Protein AF-A0A949I669-F1 (afdb_monomer_lite)

Secondary structure (DSSP, 8-state):
---SS-EEEEEEE-TTS-EEEEEEEEETTEEEEEETTEEEEESS-TTEEEEEEEEEEEEETTEEEEEEEEEEEEEETTEEEEEEEEEEEEE----

pLDDT: mean 89.46, std 10.63, range [41.78, 97.12]

Foldseek 3Di:
DWDVVDKDKDWDADPVRHIKIWIWTDDPQFIWIDINNHTPGTPDDPQKGWPGWTWDWDDDPQWIKIKIWTKMWGDDPNDIDIDIDIDIGIDDDDD

Structure (mmCIF, N/CA/C/O backbone):
data_AF-A0A949I669-F1
#
_entry.id   AF-A0A949I669-F1
#
loop_
_atom_site.group_PDB
_atom_site.id
_atom_site.type_symbol
_atom_site.label_atom_id
_atom_site.label_alt_id
_atom_site.label_comp_id
_atom_site.label_asym_id
_atom_site.label_entity_id
_atom_site.label_seq_id
_atom_site.pdbx_PDB_ins_code
_atom_site.Cartn_x
_atom_site.Cartn_y
_atom_site.Cartn_z
_atom_site.occupancy
_atom_site.B_iso_or_equiv
_atom_site.auth_seq_id
_atom_site.auth_comp_id
_atom_site.auth_asym_id
_atom_site.auth_atom_id
_atom_site.pdbx_PDB_model_num
ATOM 1 N N . LEU A 1 1 ? 5.533 -4.995 12.600 1.00 47.47 1 LEU A N 1
ATOM 2 C CA . LEU A 1 1 ? 5.008 -3.698 12.101 1.00 47.47 1 LEU A CA 1
ATOM 3 C C . LEU A 1 1 ? 6.150 -2.953 11.419 1.00 47.47 1 LEU A C 1
ATOM 5 O O . LEU A 1 1 ? 7.226 -2.921 11.996 1.00 47.47 1 LEU A O 1
ATOM 9 N N . GLY A 1 2 ? 5.949 -2.416 10.209 1.00 61.28 2 GLY A N 1
ATOM 10 C CA . GLY A 1 2 ? 7.034 -1.803 9.415 1.00 61.28 2 GLY A CA 1
ATOM 11 C C . GLY A 1 2 ? 7.624 -2.685 8.304 1.00 61.28 2 GLY A C 1
ATOM 12 O O . GLY A 1 2 ? 8.769 -2.482 7.923 1.00 61.28 2 GLY A O 1
ATOM 13 N N . VAL A 1 3 ? 6.874 -3.675 7.813 1.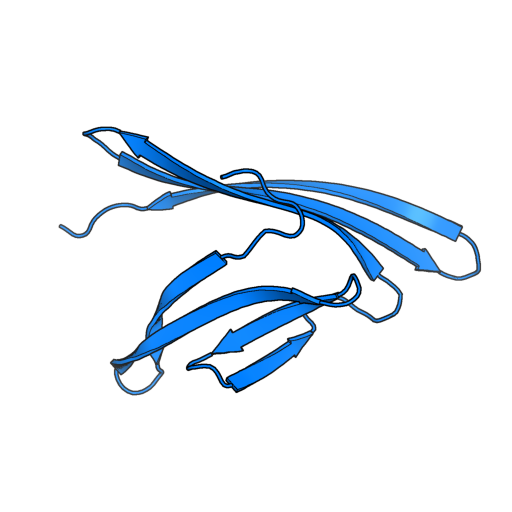00 69.25 3 VAL A N 1
ATOM 14 C CA . VAL A 1 3 ? 7.332 -4.599 6.761 1.00 69.25 3 VAL A CA 1
ATOM 15 C C . VAL A 1 3 ? 7.026 -3.999 5.387 1.00 69.25 3 VAL A C 1
ATOM 17 O O . VAL A 1 3 ? 5.974 -3.382 5.222 1.00 69.25 3 VAL A O 1
ATOM 20 N N . ASN A 1 4 ? 7.939 -4.175 4.430 1.00 78.38 4 ASN A N 1
ATOM 21 C CA . ASN A 1 4 ? 7.754 -3.829 3.022 1.00 78.38 4 ASN A CA 1
ATOM 22 C C . ASN A 1 4 ? 7.838 -5.120 2.176 1.00 78.38 4 ASN A C 1
ATOM 24 O O . ASN A 1 4 ? 8.865 -5.796 2.253 1.00 78.38 4 ASN A O 1
ATOM 28 N N . PRO A 1 5 ? 6.814 -5.461 1.374 1.00 79.88 5 PRO A N 1
ATOM 29 C CA . PRO A 1 5 ? 5.537 -4.763 1.286 1.00 79.88 5 PRO A CA 1
ATOM 30 C C . PRO A 1 5 ? 4.653 -4.991 2.516 1.00 79.88 5 PRO A C 1
ATOM 32 O O . PRO A 1 5 ? 4.557 -6.089 3.061 1.00 79.88 5 PRO A O 1
ATOM 35 N N . GLY A 1 6 ? 3.992 -3.923 2.943 1.00 86.94 6 GLY A N 1
ATOM 36 C CA . GLY A 1 6 ? 2.965 -3.942 3.967 1.00 86.94 6 GLY A CA 1
ATOM 37 C C . GLY A 1 6 ? 1.641 -4.472 3.422 1.00 86.94 6 GLY A C 1
ATOM 38 O O . GLY A 1 6 ? 1.432 -4.593 2.214 1.00 86.94 6 GLY A O 1
ATOM 39 N N . ARG A 1 7 ? 0.719 -4.762 4.337 1.00 91.69 7 ARG A N 1
ATOM 40 C CA . ARG A 1 7 ? -0.651 -5.176 4.032 1.00 91.69 7 ARG A CA 1
ATOM 41 C C . ARG A 1 7 ? -1.588 -4.414 4.957 1.00 91.69 7 ARG A C 1
ATOM 43 O O . ARG A 1 7 ? -1.313 -4.326 6.154 1.00 91.69 7 ARG A O 1
ATOM 50 N N . LEU A 1 8 ? -2.655 -3.846 4.405 1.00 91.44 8 LEU A N 1
ATOM 51 C CA . LEU A 1 8 ? -3.699 -3.172 5.172 1.00 91.44 8 LEU A CA 1
ATOM 52 C C . LEU A 1 8 ? -5.022 -3.873 4.914 1.00 91.44 8 LEU A C 1
ATOM 54 O O . LEU A 1 8 ? -5.522 -3.823 3.797 1.00 91.44 8 LEU A O 1
ATOM 58 N N . THR A 1 9 ? -5.590 -4.475 5.951 1.00 92.38 9 THR A N 1
ATOM 59 C CA . THR A 1 9 ? -6.929 -5.063 5.912 1.00 92.38 9 T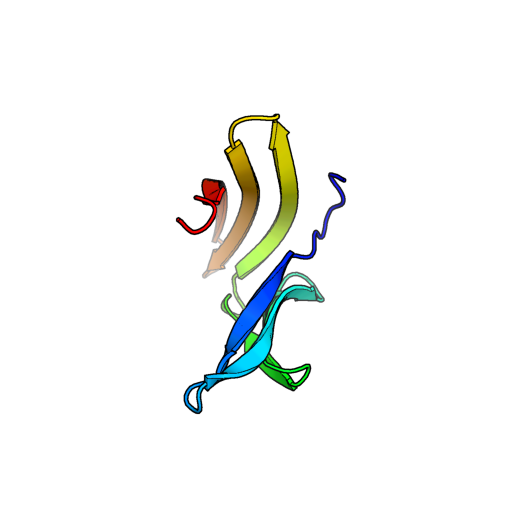HR A CA 1
ATOM 60 C C . THR A 1 9 ? -7.850 -4.219 6.781 1.00 92.38 9 THR A C 1
ATOM 62 O O . THR A 1 9 ? -7.551 -3.971 7.949 1.00 92.38 9 THR A O 1
ATOM 65 N N . LEU A 1 10 ? -8.950 -3.759 6.198 1.00 89.81 10 LEU A N 1
ATOM 66 C CA . LEU A 1 10 ? -9.997 -2.990 6.852 1.00 89.81 10 LEU A CA 1
ATOM 67 C C . LEU A 1 10 ? -11.247 -3.856 6.964 1.00 89.81 10 LEU A C 1
ATOM 69 O O . LEU A 1 10 ? -11.656 -4.483 5.988 1.00 89.81 10 LEU A O 1
ATOM 73 N N . LEU A 1 11 ? -11.856 -3.864 8.145 1.00 90.31 11 LEU A N 1
ATOM 74 C CA . LEU A 1 11 ? -13.189 -4.423 8.346 1.00 90.31 11 LEU A CA 1
ATOM 75 C C . LEU A 1 11 ? -14.208 -3.357 7.941 1.00 90.31 11 LEU A C 1
ATOM 77 O O . LEU A 1 11 ? -14.101 -2.209 8.374 1.00 90.31 11 LEU A O 1
ATOM 81 N N . THR A 1 12 ? -15.161 -3.718 7.090 1.00 89.94 12 THR A N 1
ATOM 82 C CA . THR A 1 12 ? -16.188 -2.800 6.587 1.00 89.94 12 THR A CA 1
ATOM 83 C C . THR A 1 12 ? -17.480 -3.561 6.308 1.00 89.94 12 THR A C 1
ATOM 85 O O . THR A 1 12 ? -17.577 -4.756 6.574 1.00 89.94 12 THR A O 1
ATOM 88 N N . LYS A 1 13 ? -18.480 -2.864 5.780 1.00 91.12 13 LYS A N 1
ATOM 89 C CA . LYS A 1 13 ? -19.695 -3.454 5.228 1.00 91.12 13 LYS A CA 1
ATOM 90 C C . LYS A 1 13 ? -19.712 -3.311 3.709 1.00 91.12 13 LYS A C 1
ATOM 92 O O . LYS A 1 13 ? -19.166 -2.337 3.188 1.00 91.12 13 LYS A O 1
ATOM 97 N N . ASP A 1 14 ? -20.305 -4.281 3.026 1.00 88.56 14 ASP A N 1
ATOM 98 C CA . ASP A 1 14 ? -20.562 -4.212 1.589 1.00 88.56 14 ASP A CA 1
ATOM 99 C C . ASP A 1 14 ? -21.798 -3.342 1.277 1.00 88.56 14 ASP A C 1
ATOM 101 O O . ASP A 1 14 ? -22.426 -2.766 2.171 1.00 88.56 14 ASP A O 1
ATOM 105 N N . LEU A 1 15 ? -22.171 -3.256 -0.005 1.00 86.69 15 LEU A N 1
ATOM 106 C CA . LEU A 1 15 ? -23.343 -2.492 -0.458 1.00 86.69 15 LEU A CA 1
ATOM 107 C C . LEU A 1 15 ? -24.676 -2.988 0.133 1.00 86.69 15 LEU A C 1
ATOM 109 O O . LEU A 1 15 ? -25.642 -2.230 0.163 1.00 86.69 15 LEU A O 1
ATOM 113 N N . SER A 1 16 ? -24.738 -4.239 0.594 1.00 91.12 16 SER A N 1
ATOM 114 C CA . SER A 1 16 ? -25.910 -4.835 1.242 1.00 91.12 16 SER A CA 1
ATOM 115 C C . SER A 1 16 ? -25.902 -4.685 2.770 1.00 91.12 16 SER A C 1
ATOM 117 O O . SER A 1 16 ? -26.878 -5.037 3.432 1.00 91.12 16 SER A O 1
ATOM 119 N N . GLY A 1 17 ? -24.825 -4.136 3.342 1.00 89.69 17 GLY A N 1
ATOM 120 C CA . GLY A 1 17 ? -24.645 -3.977 4.784 1.00 89.69 17 GLY A CA 1
ATOM 121 C C . GLY A 1 17 ? -24.063 -5.208 5.487 1.00 89.69 17 GLY A C 1
ATOM 122 O O . GLY A 1 17 ? -23.928 -5.187 6.719 1.00 89.69 17 GLY A O 1
ATOM 123 N N . ALA A 1 18 ? -23.708 -6.257 4.739 1.00 93.38 18 ALA A N 1
ATOM 124 C CA . ALA A 1 18 ? -23.063 -7.449 5.272 1.00 93.38 18 ALA A CA 1
ATOM 125 C C . ALA A 1 18 ? -21.590 -7.170 5.581 1.00 93.38 18 ALA A C 1
ATOM 127 O O . ALA A 1 18 ? -20.928 -6.397 4.886 1.00 93.38 18 ALA A O 1
ATOM 128 N N . ASP A 1 19 ? -21.077 -7.785 6.644 1.00 94.94 19 ASP A N 1
ATOM 129 C CA . ASP A 1 19 ? -19.689 -7.590 7.048 1.00 94.94 19 ASP A CA 1
ATOM 130 C C . ASP A 1 19 ? -18.744 -8.189 6.002 1.00 94.94 19 ASP A C 1
ATOM 132 O O . ASP A 1 19 ? -18.875 -9.338 5.581 1.00 94.94 19 ASP A O 1
ATOM 136 N N . THR A 1 20 ? -17.765 -7.393 5.594 1.00 95.31 20 THR A N 1
ATOM 137 C CA . THR A 1 20 ? -16.755 -7.764 4.612 1.00 95.31 20 THR A CA 1
ATOM 138 C C . THR A 1 20 ? -15.401 -7.184 5.005 1.00 95.31 20 THR A C 1
ATOM 140 O O . THR A 1 20 ? -15.239 -6.467 5.998 1.00 95.31 20 THR A O 1
ATOM 143 N N . THR A 1 21 ? -14.390 -7.507 4.212 1.00 95.25 21 THR A N 1
ATOM 144 C CA . THR A 1 21 ? -13.048 -6.958 4.370 1.00 95.25 21 THR A CA 1
ATOM 145 C C . THR A 1 21 ? -12.592 -6.321 3.077 1.00 95.25 21 THR A C 1
ATOM 147 O O . THR A 1 21 ? -12.814 -6.874 2.003 1.00 95.25 21 THR A O 1
ATOM 150 N N . VAL A 1 22 ? -11.930 -5.175 3.187 1.00 94.50 22 VAL A N 1
ATOM 151 C CA . VAL A 1 22 ? -11.204 -4.558 2.077 1.00 94.50 22 VAL A CA 1
ATOM 152 C C . VAL A 1 22 ? -9.726 -4.620 2.394 1.00 94.50 22 VAL A C 1
ATOM 154 O O . VAL A 1 22 ? -9.289 -4.226 3.474 1.00 94.50 22 VAL A O 1
ATOM 157 N N . GLU A 1 23 ? -8.941 -5.119 1.453 1.00 95.06 23 GLU A N 1
ATOM 158 C CA . GLU A 1 23 ? -7.520 -5.338 1.647 1.00 95.06 23 GLU A CA 1
ATOM 159 C C . GLU A 1 23 ? -6.691 -4.666 0.559 1.00 95.06 23 GLU A C 1
ATOM 161 O O . GLU A 1 23 ? -6.917 -4.882 -0.628 1.00 95.06 23 GLU A O 1
ATOM 166 N N . PHE A 1 24 ? -5.672 -3.923 0.984 1.00 94.75 24 PHE A N 1
ATOM 167 C CA . PHE A 1 24 ? -4.646 -3.331 0.1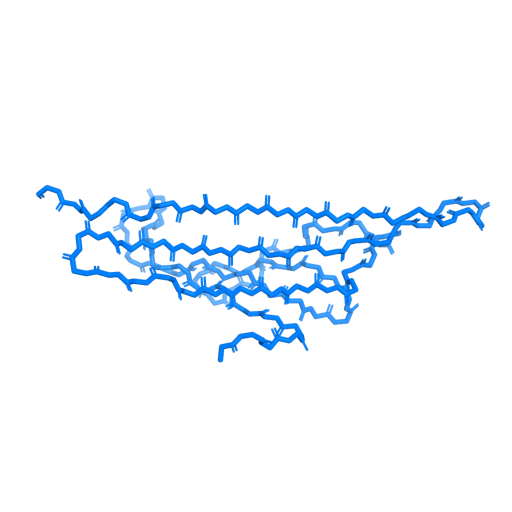38 1.00 94.75 24 PHE A CA 1
ATOM 168 C C . PHE A 1 24 ? -3.330 -4.081 0.329 1.00 94.75 24 PHE A C 1
ATOM 170 O O . PHE A 1 24 ? -2.829 -4.216 1.452 1.00 94.75 24 PHE A O 1
ATOM 177 N N . TYR A 1 25 ? -2.756 -4.550 -0.772 1.00 95.06 25 TYR A N 1
ATOM 178 C CA . TYR A 1 25 ? -1.541 -5.358 -0.762 1.00 95.06 25 TYR A CA 1
ATOM 179 C C . TYR A 1 25 ? -0.709 -5.103 -2.015 1.00 95.06 25 TYR A C 1
ATOM 181 O O . TYR A 1 25 ? -1.232 -4.701 -3.053 1.00 95.06 25 TYR A O 1
ATOM 189 N N . VAL A 1 26 ? 0.598 -5.334 -1.922 1.00 95.31 26 VAL A N 1
ATOM 190 C CA . VAL A 1 26 ? 1.494 -5.266 -3.080 1.00 95.31 26 VAL A CA 1
ATOM 191 C C . VAL A 1 26 ? 1.847 -6.676 -3.513 1.00 95.31 26 VAL A C 1
ATOM 193 O O . VAL A 1 26 ? 2.274 -7.496 -2.705 1.00 95.31 26 VAL A O 1
ATOM 196 N N . GLU A 1 27 ? 1.713 -6.933 -4.805 1.00 94.25 27 GLU A N 1
ATOM 197 C CA . GLU A 1 27 ? 2.118 -8.184 -5.432 1.00 94.25 27 GLU A CA 1
ATOM 198 C C . GLU A 1 27 ? 2.892 -7.854 -6.706 1.00 94.25 27 GLU A C 1
ATOM 200 O O . GLU A 1 27 ? 2.404 -7.097 -7.547 1.00 94.25 27 GLU A O 1
ATOM 205 N N . ASN A 1 28 ? 4.111 -8.385 -6.836 1.00 92.06 28 ASN A N 1
ATOM 206 C CA . ASN A 1 28 ? 4.996 -8.138 -7.982 1.00 92.06 28 ASN A CA 1
ATOM 207 C C . ASN A 1 28 ? 5.158 -6.638 -8.311 1.00 92.06 28 ASN A C 1
ATOM 209 O O . ASN A 1 28 ? 5.082 -6.227 -9.466 1.00 92.06 28 ASN A O 1
ATOM 213 N N . GLY A 1 29 ? 5.309 -5.796 -7.281 1.00 93.19 29 GLY A N 1
ATOM 214 C CA . GLY A 1 29 ? 5.455 -4.344 -7.434 1.00 93.19 29 GLY A CA 1
ATOM 215 C C . GLY A 1 29 ? 4.178 -3.605 -7.852 1.00 93.19 29 GLY A C 1
ATOM 216 O O . GLY A 1 29 ? 4.237 -2.410 -8.107 1.00 93.19 29 GLY A O 1
ATOM 217 N N . THR A 1 30 ? 3.023 -4.268 -7.907 1.00 95.62 30 THR A N 1
ATOM 218 C CA . THR A 1 30 ? 1.731 -3.646 -8.232 1.00 95.62 30 THR A CA 1
ATOM 219 C C . THR A 1 30 ? 0.893 -3.518 -6.966 1.00 95.62 30 THR A C 1
ATOM 221 O O . THR A 1 30 ? 0.727 -4.506 -6.250 1.00 95.62 30 THR A O 1
ATOM 224 N N . LEU A 1 31 ? 0.341 -2.330 -6.690 1.00 96.06 31 LEU A N 1
ATOM 225 C CA . LEU A 1 31 ? -0.630 -2.172 -5.603 1.00 96.06 31 LEU A CA 1
ATOM 226 C C . LEU A 1 31 ? -1.972 -2.741 -6.061 1.00 96.06 31 LEU A C 1
ATOM 228 O O . LEU A 1 31 ? -2.467 -2.370 -7.125 1.00 96.06 31 LEU A O 1
ATOM 232 N N . LYS A 1 32 ? -2.563 -3.626 -5.267 1.00 96.81 32 LYS A N 1
ATOM 233 C CA . LYS A 1 32 ? -3.816 -4.315 -5.570 1.00 96.81 32 LYS A CA 1
ATOM 234 C C . LYS A 1 32 ? -4.805 -4.185 -4.424 1.00 96.81 32 LYS A C 1
ATOM 236 O O . LYS A 1 32 ? -4.425 -3.900 -3.286 1.00 96.81 32 LYS A O 1
ATOM 241 N N . ILE A 1 33 ? -6.069 -4.412 -4.762 1.00 96.50 33 ILE A N 1
ATOM 242 C CA . ILE A 1 33 ? -7.188 -4.406 -3.827 1.00 96.50 33 ILE A CA 1
ATOM 243 C C . ILE A 1 33 ? -7.958 -5.729 -3.888 1.00 96.50 33 ILE A C 1
ATOM 245 O O . ILE A 1 33 ? -8.178 -6.291 -4.965 1.00 96.50 33 ILE A O 1
ATOM 249 N N . LYS A 1 34 ? -8.356 -6.223 -2.717 1.00 96.06 34 LYS A N 1
ATOM 250 C CA . LYS A 1 34 ? -9.318 -7.313 -2.540 1.00 96.06 34 LYS A CA 1
ATOM 251 C C . LYS A 1 34 ? -10.521 -6.823 -1.748 1.00 96.06 34 LYS A C 1
ATOM 253 O O . LYS A 1 34 ? -10.358 -6.007 -0.844 1.00 96.06 34 LYS A O 1
ATOM 258 N N . GLU A 1 35 ? -11.688 -7.370 -2.047 1.00 94.38 35 GLU A N 1
ATOM 259 C CA . GLU A 1 35 ? -12.912 -7.181 -1.271 1.00 94.38 35 GLU A CA 1
ATOM 260 C C . GLU A 1 35 ? -13.542 -8.548 -0.998 1.00 94.38 35 GLU A C 1
ATOM 262 O O . GLU A 1 35 ? -13.639 -9.378 -1.900 1.00 94.38 35 GLU A O 1
ATOM 267 N N . GLY A 1 36 ? -13.879 -8.839 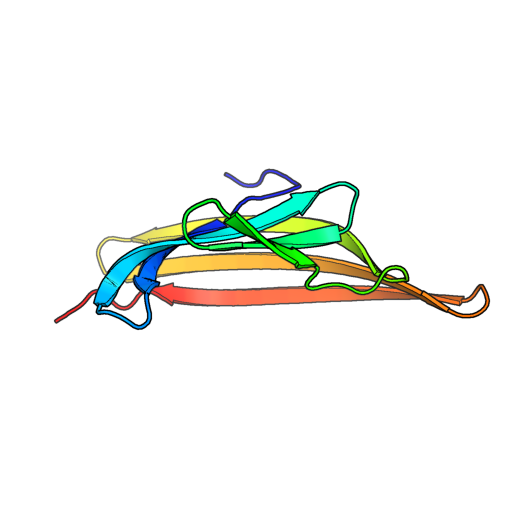0.260 1.00 92.56 36 GLY A N 1
ATOM 268 C CA . GLY A 1 36 ? -14.422 -10.146 0.652 1.00 92.56 36 GLY A CA 1
ATOM 269 C C . GLY A 1 36 ? -13.507 -11.329 0.297 1.00 92.56 36 GLY A C 1
ATOM 270 O O . GLY A 1 36 ? -13.978 -12.443 0.098 1.00 92.56 36 GLY A O 1
ATOM 271 N N . GLY A 1 37 ? -12.198 -11.089 0.155 1.00 90.56 37 GLY A N 1
ATOM 272 C CA . GLY A 1 37 ? -11.214 -12.076 -0.306 1.00 90.56 37 GLY A CA 1
ATOM 273 C C . GLY A 1 37 ? -11.082 -12.214 -1.831 1.00 90.56 37 GLY A C 1
ATOM 274 O O . GLY A 1 37 ? -10.102 -12.805 -2.291 1.00 90.56 37 GLY A O 1
ATOM 275 N N . ALA A 1 38 ? -11.986 -11.628 -2.620 1.00 93.62 38 ALA A N 1
ATOM 276 C CA . ALA A 1 38 ? -11.922 -11.611 -4.079 1.00 93.62 38 ALA A CA 1
ATOM 277 C C . ALA A 1 38 ? -11.034 -10.466 -4.589 1.00 93.62 38 ALA A C 1
ATOM 279 O O . ALA A 1 38 ? -11.102 -9.342 -4.096 1.00 93.62 38 ALA A O 1
ATOM 280 N N . THR A 1 39 ? -10.179 -10.737 -5.579 1.00 93.81 39 THR A N 1
ATOM 281 C CA . THR A 1 39 ? -9.310 -9.715 -6.186 1.00 93.81 39 THR A CA 1
ATOM 282 C C . THR A 1 39 ? -10.136 -8.766 -7.046 1.00 93.81 39 THR A C 1
ATOM 284 O O . THR A 1 39 ? -10.731 -9.195 -8.030 1.00 93.81 39 THR A O 1
ATOM 287 N N . MET A 1 40 ? -10.102 -7.474 -6.718 1.00 94.25 40 MET A N 1
ATOM 288 C CA . MET A 1 40 ? -10.856 -6.435 -7.429 1.00 94.25 40 MET A CA 1
ATOM 289 C C . MET A 1 40 ? -10.031 -5.757 -8.530 1.00 94.25 40 MET A C 1
ATOM 291 O O . MET A 1 40 ? -10.588 -5.168 -9.450 1.00 94.25 40 MET A O 1
ATOM 295 N N . GLY A 1 41 ? -8.699 -5.863 -8.468 1.00 94.12 41 GLY A N 1
ATOM 296 C CA . GLY A 1 41 ? -7.801 -5.392 -9.522 1.00 94.12 41 GLY A CA 1
ATOM 297 C C . GLY A 1 41 ? -6.578 -4.641 -9.006 1.00 94.12 41 GLY A C 1
ATOM 298 O O . GLY A 1 41 ? -6.252 -4.666 -7.816 1.00 94.12 41 GLY A O 1
ATOM 299 N N . ALA A 1 42 ? -5.877 -3.995 -9.938 1.00 96.25 42 ALA A N 1
ATOM 300 C CA . ALA A 1 42 ? -4.708 -3.167 -9.665 1.00 96.25 42 ALA A CA 1
ATOM 301 C C . ALA A 1 42 ? -5.097 -1.691 -9.489 1.00 96.25 42 ALA A C 1
ATOM 303 O O . ALA A 1 42 ? -5.921 -1.166 -10.232 1.00 96.25 42 ALA A O 1
ATOM 304 N N . LEU A 1 43 ? -4.457 -1.021 -8.531 1.00 95.31 43 LEU A N 1
ATOM 305 C CA . LEU A 1 43 ? -4.578 0.419 -8.276 1.00 95.31 43 LEU A CA 1
ATOM 306 C C . LEU A 1 43 ? -3.445 1.232 -8.922 1.00 95.31 43 LEU A C 1
ATOM 308 O O . LEU A 1 43 ? -3.491 2.460 -8.936 1.00 95.31 43 LEU A O 1
ATOM 312 N N . THR A 1 44 ? -2.416 0.565 -9.448 1.00 94.81 44 THR A N 1
ATOM 313 C CA . THR A 1 44 ? -1.319 1.179 -10.207 1.00 94.81 44 THR A CA 1
ATOM 314 C C . THR A 1 44 ? -1.335 0.687 -11.649 1.00 94.81 44 THR A C 1
ATOM 316 O O . THR A 1 44 ? -1.699 -0.457 -11.918 1.00 94.81 44 THR A O 1
ATOM 319 N N . SER A 1 45 ? -0.919 1.538 -12.590 1.00 94.00 45 SER A N 1
ATOM 320 C CA . SER A 1 45 ? -0.729 1.120 -13.981 1.00 94.00 45 SER A CA 1
ATOM 321 C C . SER A 1 45 ? 0.496 0.209 -14.126 1.00 94.00 45 SER A C 1
ATOM 323 O O . SER A 1 45 ? 1.381 0.197 -13.273 1.00 94.00 45 SER A O 1
ATOM 325 N N . SER A 1 46 ? 0.592 -0.515 -15.245 1.00 92.50 46 SER A N 1
ATOM 326 C CA . SER A 1 46 ? 1.737 -1.391 -15.548 1.00 92.50 46 SER A CA 1
ATOM 327 C C . SER A 1 46 ? 3.073 -0.649 -15.668 1.00 92.50 46 SER A C 1
ATOM 329 O O . SER A 1 46 ? 4.130 -1.246 -15.493 1.00 92.50 46 SER A O 1
ATOM 331 N N . SER A 1 47 ? 3.041 0.659 -15.937 1.00 93.81 47 SER A N 1
ATOM 332 C C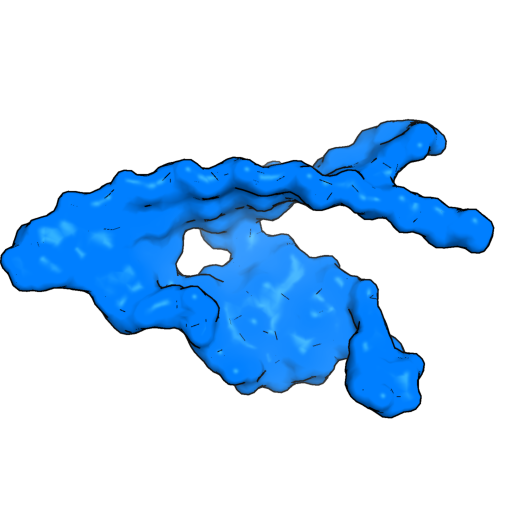A . SER A 1 47 ? 4.222 1.526 -15.987 1.00 93.81 47 SER A CA 1
ATOM 333 C C . SER A 1 47 ? 4.611 2.109 -14.623 1.00 93.81 47 SER A C 1
ATOM 335 O O . SER A 1 47 ? 5.471 2.988 -14.564 1.00 93.81 47 SER A O 1
ATOM 337 N N . THR A 1 48 ? 3.938 1.719 -13.536 1.00 95.62 48 THR A N 1
ATOM 338 C CA . THR A 1 48 ? 4.167 2.237 -12.184 1.00 95.62 48 THR A CA 1
ATOM 339 C C . THR A 1 48 ? 4.399 1.097 -11.204 1.00 95.62 48 THR A C 1
ATOM 341 O O . THR A 1 48 ? 3.514 0.288 -10.952 1.00 95.62 48 THR A O 1
ATOM 344 N N . ALA A 1 49 ? 5.591 1.080 -10.613 1.00 95.94 49 ALA A N 1
ATOM 345 C CA . ALA A 1 49 ? 5.995 0.106 -9.617 1.00 95.94 49 ALA A CA 1
ATOM 346 C C . ALA A 1 49 ? 5.950 0.708 -8.209 1.00 95.94 49 ALA A C 1
ATOM 348 O O . ALA A 1 49 ? 6.476 1.795 -7.950 1.00 95.94 49 ALA A O 1
ATOM 349 N N . VAL A 1 50 ? 5.366 -0.037 -7.281 1.00 96.25 50 VAL A N 1
ATOM 350 C CA . VAL A 1 50 ? 5.449 0.196 -5.844 1.00 96.25 50 VAL A CA 1
ATOM 351 C C . VAL A 1 50 ? 6.792 -0.323 -5.355 1.00 96.25 50 VAL A C 1
ATOM 353 O O . VAL A 1 50 ? 7.036 -1.526 -5.333 1.00 96.25 50 VAL A O 1
ATOM 356 N N . THR A 1 51 ? 7.669 0.593 -4.960 1.00 94.12 51 THR A N 1
ATOM 357 C CA . THR A 1 51 ? 9.009 0.258 -4.450 1.00 94.12 51 THR A CA 1
ATOM 358 C C . THR A 1 51 ? 9.060 0.252 -2.926 1.00 94.12 51 THR A C 1
ATOM 360 O O . THR A 1 51 ? 9.924 -0.389 -2.331 1.00 94.12 51 THR A O 1
ATOM 363 N N . ASN A 1 52 ? 8.112 0.931 -2.280 1.00 94.44 52 ASN A N 1
ATOM 364 C CA . ASN A 1 52 ? 7.916 0.856 -0.841 1.00 94.44 52 ASN A CA 1
ATOM 365 C C . ASN A 1 52 ? 6.431 0.982 -0.523 1.00 94.44 52 ASN A C 1
ATOM 367 O O . ASN A 1 52 ? 5.794 1.931 -0.970 1.00 94.44 52 ASN A O 1
ATOM 371 N N . PHE A 1 53 ? 5.895 0.072 0.275 1.00 95.00 53 PHE A N 1
ATOM 372 C CA . PHE A 1 53 ? 4.584 0.231 0.887 1.00 95.00 53 PHE A CA 1
ATOM 373 C C . PHE A 1 53 ? 4.687 -0.227 2.327 1.00 95.00 53 PHE A C 1
ATOM 375 O O . PHE A 1 53 ? 4.944 -1.396 2.586 1.00 95.00 53 PHE A O 1
ATOM 382 N N . ILE A 1 54 ? 4.522 0.693 3.267 1.00 94.88 54 ILE A N 1
ATOM 383 C CA . ILE A 1 54 ? 4.601 0.403 4.694 1.00 94.88 54 ILE A CA 1
ATOM 384 C C . ILE A 1 54 ? 3.337 0.927 5.346 1.00 94.88 54 ILE A C 1
ATOM 386 O O . ILE A 1 54 ? 2.959 2.081 5.162 1.00 94.88 54 ILE A O 1
ATOM 390 N N . VAL A 1 55 ? 2.722 0.084 6.167 1.00 92.44 55 VAL A N 1
ATOM 391 C CA . VAL A 1 55 ? 1.551 0.451 6.955 1.00 92.44 55 VAL A CA 1
ATOM 392 C C . VAL A 1 55 ? 1.831 0.178 8.426 1.00 92.44 55 VAL A C 1
ATOM 394 O O . VAL A 1 55 ? 2.450 -0.830 8.786 1.00 92.44 55 VAL A O 1
ATOM 397 N N . ARG A 1 56 ? 1.425 1.115 9.284 1.00 91.38 56 ARG A N 1
ATOM 398 C CA . ARG A 1 56 ? 1.627 1.051 10.733 1.00 91.38 56 ARG A CA 1
ATOM 399 C C . ARG A 1 56 ? 0.338 1.436 11.445 1.00 91.38 56 ARG A C 1
ATOM 401 O O . ARG A 1 56 ? -0.215 2.501 11.180 1.00 91.38 56 ARG A O 1
ATOM 408 N N . SER A 1 57 ? -0.101 0.597 12.378 1.00 88.19 57 SER A N 1
ATOM 409 C CA . SER A 1 57 ? -1.110 0.974 13.363 1.00 88.19 57 SER A CA 1
ATOM 410 C C . SER A 1 57 ? -0.470 1.860 14.427 1.00 88.19 57 SER A C 1
ATOM 412 O O . SER A 1 57 ? 0.575 1.523 14.985 1.00 88.19 57 SER A O 1
ATOM 414 N N . LEU A 1 58 ? -1.114 2.978 14.720 1.00 87.25 58 LEU A N 1
ATOM 415 C CA . LEU A 1 58 ? -0.793 3.872 15.819 1.00 87.25 58 LEU A CA 1
ATOM 416 C C . LEU A 1 58 ? -1.975 3.816 16.784 1.00 87.25 58 LEU A C 1
ATOM 418 O O . LEU A 1 58 ? -3.105 4.053 16.375 1.00 87.25 58 LEU A O 1
ATOM 422 N N . SER A 1 59 ? -1.741 3.488 18.047 1.00 84.25 59 SER A N 1
ATOM 423 C CA . SER A 1 59 ? -2.800 3.465 19.054 1.00 84.25 59 SER A CA 1
ATOM 424 C C . SER A 1 59 ? -2.290 4.072 20.350 1.00 84.25 59 SER A C 1
ATOM 426 O O . SER A 1 59 ? -1.154 3.833 20.758 1.00 84.25 59 SER A O 1
ATOM 428 N N . ASN A 1 60 ? -3.126 4.899 20.962 1.00 82.38 60 ASN A N 1
ATOM 429 C CA . ASN A 1 60 ? -2.974 5.398 22.317 1.00 82.38 60 ASN A CA 1
ATOM 430 C C . ASN A 1 60 ? -4.350 5.332 23.016 1.00 82.38 60 ASN A C 1
ATOM 432 O O . ASN A 1 60 ? -5.365 5.137 22.344 1.00 82.38 60 ASN A O 1
ATOM 436 N N . PRO A 1 61 ? -4.426 5.533 24.344 1.00 81.00 61 PRO A N 1
ATOM 437 C CA . PRO A 1 61 ? -5.686 5.412 25.085 1.00 81.00 61 PRO A CA 1
ATOM 438 C C . PRO A 1 61 ? -6.827 6.332 24.618 1.00 81.00 61 PRO A C 1
ATOM 440 O O . PRO A 1 61 ? -7.972 6.108 24.991 1.00 81.00 61 PRO A O 1
ATOM 443 N N . LYS A 1 62 ? -6.534 7.386 23.846 1.00 80.56 62 LYS A N 1
ATOM 444 C CA . LYS A 1 62 ? -7.503 8.393 23.388 1.00 80.56 62 LYS A CA 1
ATOM 445 C C . LYS A 1 62 ? -7.755 8.364 21.879 1.00 80.56 62 LYS A C 1
ATOM 447 O O . LYS A 1 62 ? -8.698 9.001 21.419 1.00 80.56 62 LYS A O 1
ATOM 452 N N . SER A 1 63 ? -6.918 7.690 21.091 1.00 80.06 63 SER A N 1
ATOM 453 C CA . SER A 1 63 ? -7.080 7.625 19.640 1.00 80.06 63 SER A CA 1
ATOM 454 C C . SER A 1 63 ? -6.351 6.446 19.010 1.00 80.06 63 SER A C 1
ATOM 456 O O . SER A 1 63 ? -5.282 6.023 19.447 1.00 80.06 63 SER A O 1
ATOM 458 N N . SER A 1 64 ? -6.930 5.952 17.920 1.00 87.06 64 SER A N 1
ATOM 459 C CA . SER A 1 64 ? -6.275 5.028 17.003 1.00 87.06 64 SER A CA 1
ATOM 460 C C . SER A 1 64 ? -6.076 5.711 15.653 1.00 87.06 64 SER A C 1
ATOM 462 O O . SER A 1 64 ? -6.819 6.614 15.276 1.00 87.06 64 SER A O 1
ATOM 464 N N . ALA A 1 65 ? -5.049 5.313 14.917 1.00 89.25 65 ALA A N 1
ATOM 465 C CA . ALA A 1 65 ? -4.755 5.803 13.583 1.00 89.25 65 ALA A CA 1
ATOM 466 C C . ALA A 1 65 ? -3.982 4.753 12.779 1.00 89.25 65 ALA A C 1
ATOM 468 O O . ALA A 1 65 ? -3.356 3.846 13.325 1.00 89.25 65 ALA A O 1
ATOM 469 N N . VAL A 1 66 ? -3.993 4.904 11.462 1.00 90.62 66 VAL A N 1
ATOM 470 C CA . VAL A 1 66 ? -3.168 4.134 10.536 1.00 90.62 66 VAL A CA 1
ATOM 471 C C . VAL A 1 66 ? -2.297 5.113 9.773 1.00 90.62 66 VAL A C 1
ATOM 473 O O . VAL A 1 66 ? -2.802 6.033 9.134 1.00 90.62 66 VAL A O 1
ATOM 476 N N . LYS A 1 67 ? -0.982 4.918 9.829 1.00 92.56 67 LYS A N 1
ATOM 477 C CA . LYS A 1 67 ? -0.037 5.632 8.971 1.00 92.56 67 LYS A CA 1
ATOM 478 C C . LYS A 1 67 ? 0.335 4.739 7.797 1.00 92.56 67 LYS A C 1
ATOM 480 O O . LYS A 1 67 ? 0.716 3.587 8.007 1.00 92.56 67 LYS A O 1
ATOM 485 N N . ALA A 1 68 ? 0.263 5.284 6.591 1.00 93.25 68 ALA A N 1
ATOM 486 C CA . ALA A 1 68 ? 0.717 4.632 5.375 1.00 93.25 68 ALA A CA 1
ATOM 487 C C . ALA A 1 68 ? 1.812 5.464 4.699 1.00 93.25 68 ALA A C 1
ATOM 489 O O . ALA A 1 68 ? 1.718 6.688 4.581 1.00 93.25 68 ALA A O 1
ATOM 490 N N . GLU A 1 69 ? 2.857 4.773 4.263 1.00 95.50 69 GLU A N 1
ATOM 491 C CA . GLU A 1 69 ? 3.989 5.322 3.527 1.00 95.50 69 GLU A CA 1
ATOM 492 C C . GLU A 1 69 ? 4.088 4.559 2.208 1.00 95.50 69 GLU A C 1
ATOM 494 O O . GLU A 1 69 ? 4.163 3.329 2.202 1.00 95.50 69 GLU A O 1
ATOM 499 N N . LEU A 1 70 ? 4.063 5.281 1.093 1.00 95.31 70 LEU A N 1
ATOM 500 C CA . LEU A 1 70 ? 4.066 4.705 -0.243 1.00 95.31 70 LEU A CA 1
ATOM 501 C C . LEU A 1 70 ? 5.132 5.396 -1.088 1.00 95.31 70 LEU A C 1
ATOM 503 O O . LEU A 1 70 ? 5.130 6.617 -1.225 1.00 95.31 70 LEU A O 1
ATOM 507 N N . ARG A 1 71 ? 6.021 4.616 -1.696 1.00 96.88 71 ARG A N 1
ATOM 508 C CA . ARG A 1 71 ? 6.934 5.084 -2.736 1.00 96.88 71 ARG A CA 1
ATOM 509 C C . ARG A 1 71 ? 6.586 4.407 -4.045 1.00 96.88 71 ARG A C 1
ATOM 511 O O . ARG A 1 71 ? 6.553 3.178 -4.131 1.00 96.88 71 ARG A O 1
ATOM 518 N N . LEU A 1 72 ? 6.372 5.229 -5.062 1.00 96.25 72 LEU A N 1
ATOM 519 C CA . LEU A 1 72 ? 6.100 4.794 -6.423 1.00 96.25 72 LEU A CA 1
ATOM 520 C C . LEU A 1 72 ? 7.237 5.234 -7.336 1.00 96.25 72 LEU A C 1
ATOM 522 O O . LEU A 1 72 ? 7.796 6.319 -7.164 1.00 96.25 72 LEU A O 1
ATOM 526 N N . THR A 1 73 ? 7.526 4.418 -8.337 1.00 97.12 73 THR A N 1
ATOM 527 C CA . THR A 1 73 ? 8.383 4.773 -9.465 1.00 97.12 73 THR A CA 1
ATOM 528 C C . THR A 1 73 ? 7.604 4.527 -10.746 1.00 97.12 73 THR A C 1
ATOM 530 O O . THR A 1 73 ? 7.127 3.420 -10.975 1.00 97.12 73 THR A O 1
ATOM 533 N N . ALA A 1 74 ? 7.454 5.557 -11.574 1.00 95.69 74 ALA A N 1
ATOM 534 C CA . ALA A 1 74 ? 6.800 5.470 -12.870 1.00 95.69 74 ALA A CA 1
ATOM 535 C C . ALA A 1 74 ? 7.819 5.673 -13.991 1.00 95.69 74 ALA A C 1
ATOM 537 O O . ALA A 1 74 ? 8.632 6.596 -13.917 1.00 95.69 74 ALA A O 1
ATOM 538 N N . THR A 1 75 ? 7.741 4.849 -15.035 1.00 95.38 75 THR A N 1
ATOM 539 C CA . THR A 1 75 ? 8.633 4.921 -16.198 1.00 95.38 75 THR A CA 1
ATOM 540 C C . THR A 1 75 ? 7.822 5.122 -17.470 1.00 95.38 75 THR A C 1
ATOM 542 O O . THR A 1 75 ? 6.932 4.334 -17.779 1.00 95.38 75 THR A O 1
ATOM 545 N N . ARG A 1 76 ? 8.134 6.169 -18.239 1.00 92.88 76 ARG A N 1
ATOM 546 C CA . ARG A 1 76 ? 7.493 6.448 -19.531 1.00 92.88 76 ARG A CA 1
ATOM 547 C C . ARG A 1 76 ? 8.532 6.931 -20.532 1.00 92.88 76 ARG A C 1
ATOM 549 O O . ARG A 1 76 ? 9.237 7.896 -20.264 1.00 92.88 76 ARG A O 1
ATOM 556 N N . GLY A 1 77 ? 8.624 6.257 -21.681 1.00 90.38 77 GLY A N 1
ATOM 557 C CA . GLY A 1 77 ? 9.576 6.618 -22.741 1.00 90.38 77 GLY A CA 1
ATOM 558 C C . GLY A 1 77 ? 11.038 6.607 -22.278 1.00 90.38 77 GLY A C 1
ATOM 559 O O . GLY A 1 77 ? 11.791 7.504 -22.633 1.00 90.38 77 GLY A O 1
ATOM 560 N N . GLY A 1 78 ? 11.416 5.656 -21.416 1.00 90.25 78 GLY A N 1
ATOM 561 C CA . GLY A 1 78 ? 12.767 5.558 -20.844 1.00 90.25 78 GLY A CA 1
ATOM 562 C C . GLY A 1 78 ? 13.067 6.537 -19.702 1.00 90.25 78 GLY A C 1
ATOM 563 O O . GLY A 1 78 ? 14.108 6.425 -19.063 1.00 90.25 78 GLY A O 1
ATOM 564 N N . ILE A 1 79 ? 12.155 7.462 -19.392 1.00 94.31 79 ILE A N 1
ATOM 565 C CA . ILE A 1 79 ? 12.307 8.407 -18.284 1.00 94.31 79 ILE A CA 1
ATOM 566 C C . ILE A 1 79 ? 11.594 7.851 -17.055 1.00 94.31 79 ILE A C 1
ATOM 568 O O . ILE A 1 79 ? 10.393 7.581 -17.101 1.00 94.31 79 ILE A O 1
ATOM 572 N N . SER A 1 80 ? 12.323 7.734 -15.946 1.00 95.88 80 SER A N 1
ATOM 573 C CA . SER A 1 80 ? 11.785 7.293 -14.657 1.00 95.88 80 SER A CA 1
ATOM 574 C C . SER A 1 80 ? 11.644 8.463 -13.687 1.00 95.88 80 SER A C 1
ATOM 576 O O . SER A 1 80 ? 12.571 9.252 -13.510 1.00 95.88 80 SER A O 1
ATOM 578 N N . LYS A 1 81 ? 10.495 8.559 -13.014 1.00 96.56 81 LYS A N 1
ATOM 579 C CA . LYS A 1 81 ? 10.253 9.497 -11.909 1.00 96.56 81 LYS A CA 1
ATOM 580 C C . LYS A 1 81 ? 9.773 8.743 -10.679 1.00 96.56 81 LYS A C 1
ATOM 582 O O . LYS A 1 81 ? 8.997 7.801 -10.797 1.00 96.56 81 LYS A O 1
ATOM 587 N N . SER A 1 82 ? 10.229 9.164 -9.502 1.00 96.81 82 SER A N 1
ATOM 588 C CA . SER A 1 82 ? 9.793 8.593 -8.225 1.00 96.81 82 SER A CA 1
ATOM 589 C C . SER A 1 82 ? 9.076 9.630 -7.372 1.00 96.81 82 SER A C 1
ATOM 591 O O . SER A 1 82 ? 9.458 10.798 -7.372 1.00 96.81 82 SER A O 1
ATOM 593 N N . GLY A 1 83 ? 8.064 9.186 -6.632 1.00 96.50 83 GLY A N 1
ATOM 594 C CA . GLY A 1 83 ? 7.315 9.999 -5.680 1.00 96.50 83 GLY A CA 1
ATOM 595 C C . GLY A 1 83 ? 7.154 9.268 -4.353 1.00 96.50 83 GLY A C 1
ATOM 596 O O . GLY A 1 83 ? 6.928 8.057 -4.338 1.00 96.50 83 GLY A O 1
ATOM 597 N N . ASN A 1 84 ? 7.279 10.013 -3.255 1.00 96.81 84 ASN A N 1
ATOM 598 C CA . ASN A 1 84 ? 7.001 9.530 -1.907 1.00 96.81 84 ASN A CA 1
ATOM 599 C C . ASN A 1 84 ? 5.702 10.166 -1.414 1.00 96.81 84 ASN A C 1
ATOM 601 O O . ASN A 1 84 ? 5.538 11.382 -1.499 1.00 96.81 84 ASN A O 1
ATOM 605 N N . PHE A 1 85 ? 4.817 9.347 -0.867 1.00 94.81 85 PHE A N 1
ATOM 606 C CA . PHE A 1 85 ? 3.518 9.742 -0.353 1.00 94.81 85 PHE A CA 1
ATOM 607 C C . PHE A 1 85 ? 3.388 9.259 1.084 1.00 94.81 85 PHE A C 1
ATOM 609 O O . PHE A 1 85 ? 3.724 8.119 1.410 1.00 94.81 85 PHE A O 1
ATOM 616 N N . TYR A 1 86 ? 2.882 10.137 1.940 1.00 94.81 86 TYR A N 1
ATOM 617 C CA . TYR A 1 86 ? 2.692 9.866 3.354 1.00 94.81 86 TYR A CA 1
ATOM 618 C C . TYR A 1 86 ? 1.289 10.302 3.736 1.00 94.81 86 TYR A C 1
ATOM 620 O O . TYR A 1 86 ? 0.889 11.428 3.447 1.00 94.81 86 TYR A O 1
ATOM 628 N N . THR A 1 87 ? 0.546 9.415 4.386 1.00 92.25 87 THR A N 1
ATOM 629 C CA . THR A 1 87 ? -0.779 9.736 4.909 1.00 92.25 87 THR A CA 1
ATOM 630 C C . THR A 1 87 ? -0.972 9.124 6.286 1.00 92.25 87 THR A C 1
ATOM 632 O O . THR A 1 87 ? -0.436 8.055 6.592 1.00 92.25 87 THR A O 1
ATOM 635 N N . THR A 1 88 ? -1.740 9.816 7.119 1.00 90.50 88 THR A N 1
ATOM 636 C CA . THR A 1 88 ? -2.155 9.342 8.436 1.00 90.50 88 THR A CA 1
ATOM 637 C C . THR A 1 88 ? -3.662 9.478 8.523 1.00 90.50 88 THR A C 1
ATOM 639 O O . THR A 1 88 ? -4.202 10.577 8.425 1.00 90.50 88 THR A O 1
ATOM 642 N N . ILE A 1 89 ? -4.337 8.356 8.724 1.00 86.56 89 ILE A N 1
ATOM 643 C CA . ILE A 1 89 ? -5.785 8.275 8.853 1.00 86.56 89 ILE A CA 1
ATOM 644 C C . ILE A 1 89 ? -6.085 8.068 10.330 1.00 86.56 89 ILE A C 1
ATOM 646 O O . ILE A 1 89 ? -5.713 7.043 10.896 1.00 86.56 89 ILE A O 1
ATOM 650 N N . VAL A 1 90 ? -6.732 9.038 10.972 1.00 85.38 90 VAL A N 1
ATOM 651 C CA . VAL A 1 90 ? -7.181 8.890 12.362 1.00 85.38 90 VAL A CA 1
ATOM 652 C C . VAL A 1 90 ? -8.472 8.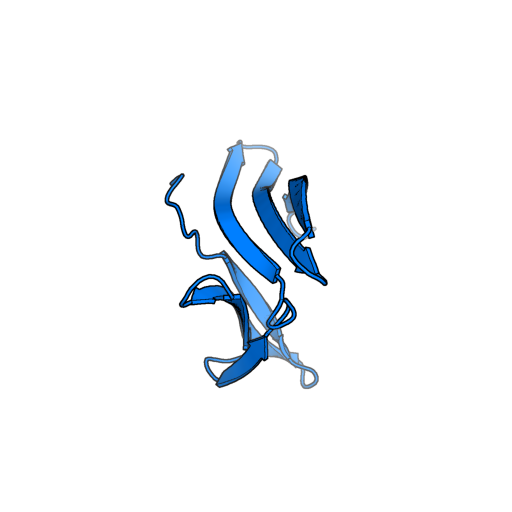080 12.370 1.00 85.38 90 VAL A C 1
ATOM 654 O O . VAL A 1 90 ? -9.479 8.498 11.804 1.00 85.38 90 VAL A O 1
ATOM 657 N N . LEU A 1 91 ? -8.436 6.929 13.033 1.00 78.12 91 LEU A N 1
ATOM 658 C CA . LEU A 1 91 ? -9.593 6.089 13.300 1.00 78.12 91 LEU A CA 1
ATOM 659 C C . LEU A 1 91 ? -10.340 6.723 14.474 1.00 78.12 91 LEU A C 1
ATOM 661 O O . LEU A 1 91 ? -9.979 6.535 15.639 1.00 78.12 91 LEU A O 1
ATOM 665 N N . ARG A 1 92 ? -11.355 7.532 14.174 1.00 68.94 92 ARG A N 1
ATOM 666 C CA . ARG A 1 92 ? -12.273 7.998 15.212 1.00 68.94 92 ARG A CA 1
ATOM 667 C C . ARG A 1 92 ? -13.180 6.827 15.567 1.00 68.94 92 ARG A C 1
ATOM 669 O O . ARG A 1 92 ? -13.968 6.388 14.735 1.00 68.94 92 ARG A O 1
ATOM 676 N N . GLY A 1 93 ? -12.985 6.296 16.772 1.00 55.06 93 GLY A N 1
ATOM 677 C CA . GLY A 1 93 ? -13.870 5.301 17.358 1.00 55.06 93 GLY A CA 1
ATOM 678 C C . GLY A 1 93 ? -15.295 5.838 17.399 1.00 55.06 93 GLY A C 1
ATOM 679 O O . GLY A 1 93 ? -15.498 7.017 17.698 1.00 55.06 93 GLY A O 1
ATOM 680 N N . GLY A 1 94 ? -16.230 4.963 17.031 1.00 51.84 94 GLY A N 1
ATOM 681 C CA . GLY A 1 94 ? -17.662 5.197 17.110 1.00 51.84 94 GLY A CA 1
ATOM 682 C C . GLY A 1 94 ? -18.061 5.730 18.481 1.00 51.84 94 GLY A C 1
ATOM 683 O O . GLY A 1 94 ? -17.519 5.317 19.506 1.00 51.84 94 GLY A O 1
ATOM 684 N N . TYR A 1 95 ? -18.953 6.709 18.430 1.00 41.78 95 TYR A N 1
ATOM 685 C CA . TYR A 1 95 ? -19.737 7.204 19.554 1.00 41.78 95 TYR A CA 1
ATOM 686 C C . TYR A 1 95 ? -20.570 6.083 20.181 1.00 41.78 95 TYR A C 1
ATOM 688 O O . TYR A 1 95 ? -21.000 5.177 19.429 1.00 41.78 95 TYR A O 1
#

Radius of gyration: 15.34 Å; chains: 1; bounding box: 39×22×48 Å

Sequence (95 aa):
LGVNPGRLTLLTKDLSGADTTVEFYVENGTLKIKEGGATMGALTSSSTAVTNFIVRSLSNPKSSAVKAELRLTATRGGISKSGNFYTTIVLRGGY